Protein AF-A0A2M8NFV3-F1 (afdb_monomer_lite)

pLDDT: mean 82.09, std 11.07, range [38.47, 95.06]

Foldseek 3Di:
DAFQPFFQDPVSVVVLVVCCQCPQPQQNVFKDWDDKDDPVPQKIKTWIWGHDPPDPIFIKIWIWHDDGRDIDIDIDTDDPPDDPVVVVVVVVPDDDDPPDDHDRDDPNLNNLDDPDQKDWADWDWDADPVGDIDIDIDIDGSDPDDDPFAKDKDFDADPVRDTPDMDIDTDPDDDDDDD

Radius of gyration: 20.02 Å; chains: 1; bounding box: 50×38×53 Å

Sequence (179 aa):
VVNLGDPVDEAEFAALLNRYQTEIRPDIAEYTEQSRSAMGDGSWRFTGRRIIAGETGQSVNTFIQRSGALIGIAEIVLPESGELQTLLTVVNSFTLNDAGALQPSDLTQLAFARPTPFMILHVATWTTPTGAFFITGEVANYSDKDAVNLPVEAGLIAVDGRQIAGAVDTVMGLYLPPG

Structure (mmCIF, N/CA/C/O backbone):
data_AF-A0A2M8NFV3-F1
#
_entry.id   AF-A0A2M8NFV3-F1
#
loop_
_atom_site.group_PDB
_atom_site.id
_atom_site.type_symbol
_atom_site.label_atom_id
_atom_site.label_alt_id
_atom_site.label_comp_id
_atom_site.label_asym_id
_atom_site.label_entity_id
_atom_site.label_seq_id
_atom_site.pdbx_PDB_ins_code
_atom_site.Cartn_x
_atom_site.Cartn_y
_atom_site.Cartn_z
_atom_site.occupancy
_atom_site.B_iso_or_equiv
_atom_site.auth_seq_id
_atom_site.auth_comp_id
_atom_site.auth_asym_id
_atom_site.auth_atom_id
_atom_site.pdbx_PDB_model_num
ATOM 1 N N . VAL A 1 1 ? -8.731 -4.846 5.348 1.00 86.06 1 VAL A N 1
ATOM 2 C CA . VAL A 1 1 ? -9.176 -5.051 6.749 1.00 86.06 1 VAL A CA 1
ATOM 3 C C . VAL A 1 1 ? -8.394 -6.223 7.306 1.00 86.06 1 VAL A C 1
ATOM 5 O O . VAL A 1 1 ? -8.187 -7.172 6.562 1.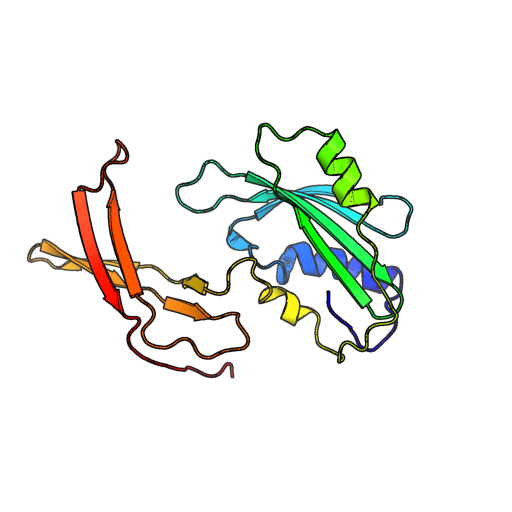00 86.06 1 VAL A O 1
ATOM 8 N N . VAL A 1 2 ? -7.946 -6.146 8.555 1.00 88.56 2 VAL A N 1
ATOM 9 C CA . VAL A 1 2 ? -7.205 -7.208 9.251 1.00 88.56 2 VAL A CA 1
ATOM 10 C C . VAL A 1 2 ? -7.814 -7.428 10.638 1.00 88.56 2 VAL A C 1
ATOM 12 O O . VAL A 1 2 ? -8.334 -6.481 11.227 1.00 88.56 2 VAL A O 1
ATOM 15 N N . ASN A 1 3 ? -7.781 -8.662 11.141 1.00 89.62 3 ASN A N 1
ATOM 16 C CA . ASN A 1 3 ? -8.153 -8.989 12.518 1.00 89.62 3 ASN A CA 1
ATOM 17 C C . ASN A 1 3 ? -6.880 -9.275 13.319 1.00 89.62 3 ASN A C 1
ATOM 19 O O . ASN A 1 3 ? -6.136 -10.173 12.941 1.00 89.62 3 ASN A O 1
ATOM 23 N N . LEU A 1 4 ? -6.631 -8.544 14.405 1.00 90.62 4 LEU A N 1
ATOM 24 C CA . LEU A 1 4 ? -5.437 -8.731 15.239 1.00 90.62 4 LEU A CA 1
ATOM 25 C C . LEU A 1 4 ? -5.620 -9.781 16.346 1.00 90.62 4 LEU A C 1
ATOM 27 O O . LEU A 1 4 ? -4.675 -10.079 17.068 1.00 90.62 4 LEU A O 1
ATOM 31 N N . GLY A 1 5 ? -6.811 -10.371 16.472 1.00 89.31 5 GLY A N 1
ATOM 32 C CA . GLY A 1 5 ? -7.123 -11.402 17.466 1.00 89.31 5 GLY A CA 1
ATOM 33 C C . GLY A 1 5 ? -7.576 -10.838 18.810 1.00 89.31 5 GLY A C 1
ATOM 34 O O . GLY A 1 5 ? -8.568 -11.324 19.349 1.00 89.31 5 GLY A O 1
ATOM 35 N N . ASP A 1 6 ? -6.931 -9.772 19.284 1.00 89.88 6 ASP A N 1
ATOM 36 C CA . ASP A 1 6 ? -7.275 -9.091 20.534 1.00 89.88 6 ASP A CA 1
ATOM 37 C C . ASP A 1 6 ? -7.785 -7.660 20.291 1.00 89.88 6 ASP A C 1
ATOM 39 O O . ASP A 1 6 ? -7.367 -7.009 19.326 1.00 89.88 6 ASP A O 1
ATOM 43 N N . PRO A 1 7 ? -8.705 -7.147 21.135 1.00 91.06 7 PRO A N 1
ATOM 44 C CA . PRO A 1 7 ? -9.137 -5.760 21.063 1.00 91.06 7 PRO A CA 1
ATOM 45 C C . PRO A 1 7 ? -7.962 -4.798 21.215 1.00 91.06 7 PRO A C 1
ATOM 47 O O . PRO A 1 7 ? -7.214 -4.887 22.180 1.00 91.06 7 PRO A O 1
ATOM 50 N N . VAL A 1 8 ? -7.857 -3.851 20.288 1.00 90.88 8 VAL A N 1
ATOM 51 C CA . VAL A 1 8 ? -6.794 -2.841 20.284 1.00 90.88 8 VAL A CA 1
ATOM 52 C C . VAL A 1 8 ? -7.234 -1.674 21.146 1.00 90.88 8 VAL A C 1
ATOM 54 O O . VAL A 1 8 ? -8.309 -1.132 20.885 1.00 90.88 8 VAL A O 1
ATOM 57 N N . ASP A 1 9 ? -6.448 -1.257 22.134 1.00 92.06 9 ASP A N 1
ATOM 58 C CA . ASP A 1 9 ? -6.739 -0.064 22.936 1.00 92.06 9 ASP A CA 1
ATOM 59 C C . ASP A 1 9 ? -6.327 1.254 22.236 1.00 92.06 9 ASP A C 1
ATOM 61 O O . ASP A 1 9 ? -5.902 1.267 21.083 1.00 92.06 9 ASP A O 1
ATOM 65 N N . GLU A 1 10 ? -6.523 2.408 22.883 1.00 90.00 10 GLU A N 1
ATOM 66 C CA . GLU A 1 10 ? -6.196 3.709 22.270 1.00 90.00 10 GLU A CA 1
ATOM 67 C C . GLU A 1 10 ? -4.682 3.920 22.078 1.00 90.00 10 GLU A C 1
ATOM 69 O O . GLU A 1 10 ? -4.260 4.494 21.072 1.00 90.00 10 GLU A O 1
ATOM 74 N N . ALA A 1 11 ? -3.856 3.461 23.021 1.00 92.44 11 ALA A N 1
ATOM 75 C CA . ALA A 1 11 ? -2.408 3.627 22.955 1.00 92.44 11 ALA A CA 1
ATOM 76 C C . ALA A 1 11 ? -1.800 2.691 21.903 1.00 92.44 11 ALA A C 1
ATOM 78 O O . ALA A 1 11 ? -0.964 3.111 21.099 1.00 92.44 11 ALA A O 1
ATOM 79 N N . GLU A 1 12 ? -2.270 1.446 21.861 1.00 93.06 12 GLU A N 1
ATOM 80 C CA . GLU A 1 12 ? -1.933 0.465 20.835 1.00 93.06 12 GLU A CA 1
ATOM 81 C C . GLU A 1 12 ? -2.373 0.942 19.454 1.00 93.06 12 GLU A C 1
ATOM 83 O O . GLU A 1 12 ? -1.613 0.834 18.490 1.00 93.06 12 GLU A O 1
ATOM 88 N N . PHE A 1 13 ? -3.559 1.548 19.352 1.00 93.75 13 PHE A N 1
ATOM 89 C CA . PHE A 1 13 ? -4.028 2.112 18.095 1.00 93.75 13 PHE A CA 1
ATOM 90 C C . PHE A 1 13 ? -3.146 3.274 17.640 1.00 93.75 13 PHE A C 1
ATOM 92 O O . PHE A 1 13 ? -2.714 3.292 16.491 1.00 93.75 13 PHE A O 1
ATOM 99 N N . ALA A 1 14 ? -2.786 4.203 18.527 1.00 92.44 14 ALA A N 1
ATOM 100 C CA . ALA A 1 14 ? -1.867 5.289 18.190 1.00 92.44 14 ALA A CA 1
ATOM 101 C C . ALA A 1 14 ? -0.490 4.773 17.722 1.00 92.44 14 ALA A C 1
ATOM 103 O O . ALA A 1 14 ? 0.079 5.298 16.760 1.00 92.44 14 ALA A O 1
ATOM 104 N N . ALA A 1 15 ? 0.037 3.721 18.358 1.00 93.75 15 ALA A N 1
ATOM 105 C CA . ALA A 1 15 ? 1.267 3.063 17.923 1.00 93.75 15 ALA A CA 1
ATOM 106 C C . ALA A 1 15 ? 1.106 2.408 16.541 1.00 93.75 15 ALA A C 1
ATOM 108 O O . ALA A 1 15 ? 1.968 2.572 15.676 1.00 93.75 15 ALA A O 1
ATOM 109 N N . LEU A 1 16 ? -0.024 1.739 16.303 1.00 94.50 16 LEU A N 1
ATOM 110 C CA . LEU A 1 16 ? -0.372 1.128 15.024 1.00 94.50 16 LEU A CA 1
ATOM 111 C C . LEU A 1 16 ? -0.435 2.156 13.897 1.00 94.50 16 LEU A C 1
ATOM 113 O O . LEU A 1 16 ? 0.096 1.898 12.821 1.00 94.50 16 LEU A O 1
ATOM 117 N N . LEU A 1 17 ? -1.044 3.321 14.130 1.00 95.06 17 LEU A N 1
ATOM 118 C CA . LEU A 1 17 ? -1.119 4.394 13.136 1.00 95.06 17 LEU A CA 1
ATOM 119 C C . LEU A 1 17 ? 0.275 4.827 12.672 1.00 95.06 17 LEU A C 1
ATOM 121 O O . LEU A 1 17 ? 0.507 4.998 11.476 1.00 95.06 17 LEU A O 1
ATOM 125 N N . ASN A 1 18 ? 1.210 4.973 13.613 1.00 95.00 18 ASN A N 1
ATOM 126 C CA . ASN A 1 18 ? 2.596 5.302 13.293 1.00 95.00 18 ASN A CA 1
ATOM 127 C C . ASN A 1 18 ? 3.262 4.171 12.516 1.00 95.00 18 ASN A C 1
ATOM 129 O O . ASN A 1 18 ? 3.767 4.408 11.423 1.00 95.00 18 ASN A O 1
ATOM 133 N N . ARG A 1 19 ? 3.180 2.943 13.035 1.00 94.06 19 ARG A N 1
ATOM 134 C CA . ARG A 1 19 ? 3.776 1.760 12.411 1.00 94.06 19 ARG A CA 1
ATOM 135 C C . ARG A 1 19 ? 3.251 1.526 10.994 1.00 94.06 19 ARG A C 1
ATOM 137 O O . ARG A 1 19 ? 4.015 1.183 10.097 1.00 94.06 19 ARG A O 1
ATOM 144 N N . TYR A 1 20 ? 1.960 1.764 10.759 1.00 93.69 20 TYR A N 1
ATOM 145 C CA . TYR A 1 20 ? 1.388 1.689 9.419 1.00 93.69 20 TYR A CA 1
ATOM 146 C C . TYR A 1 20 ? 2.084 2.656 8.460 1.00 93.69 20 TYR A C 1
ATOM 148 O O . TYR A 1 20 ? 2.556 2.241 7.406 1.00 93.69 20 TYR A O 1
ATOM 156 N N . GLN A 1 21 ? 2.200 3.927 8.847 1.00 91.94 21 GLN A N 1
ATOM 157 C CA . GLN A 1 21 ? 2.792 4.958 7.996 1.00 91.94 21 GLN A CA 1
ATOM 158 C C . GLN A 1 21 ? 4.298 4.770 7.771 1.00 91.94 21 GLN A C 1
ATOM 160 O O . GLN A 1 21 ? 4.782 5.114 6.696 1.00 91.94 21 GLN A O 1
ATOM 165 N N . THR A 1 22 ? 5.031 4.239 8.755 1.00 90.62 22 THR A N 1
ATOM 166 C CA . THR A 1 22 ? 6.504 4.195 8.730 1.00 90.62 22 THR A CA 1
ATOM 167 C C . THR A 1 22 ? 7.108 2.836 8.413 1.00 90.62 22 THR A C 1
ATOM 169 O O . THR A 1 22 ? 8.312 2.771 8.189 1.00 90.62 22 THR A O 1
ATOM 172 N N . GLU A 1 23 ? 6.332 1.752 8.436 1.00 91.25 23 GLU A N 1
ATOM 173 C CA . GLU A 1 23 ? 6.877 0.397 8.257 1.00 91.25 23 GLU A CA 1
ATOM 174 C C . GLU A 1 23 ? 6.015 -0.498 7.367 1.00 91.25 23 GLU A C 1
ATOM 176 O O . GLU A 1 23 ? 6.554 -1.308 6.619 1.00 91.25 23 GLU A O 1
ATOM 181 N N . ILE A 1 24 ? 4.687 -0.399 7.464 1.00 91.94 24 ILE A N 1
ATOM 182 C CA . ILE A 1 24 ? 3.797 -1.440 6.923 1.00 91.94 24 ILE A CA 1
ATOM 183 C C . ILE A 1 24 ? 3.130 -1.024 5.616 1.00 91.94 24 ILE A C 1
ATOM 185 O O . ILE A 1 24 ? 2.745 -1.898 4.846 1.00 91.94 24 ILE A O 1
ATOM 189 N N . ARG A 1 25 ? 2.954 0.272 5.343 1.00 90.62 25 ARG A N 1
ATOM 190 C CA . ARG A 1 25 ? 2.207 0.701 4.156 1.00 90.62 25 ARG A CA 1
ATOM 191 C C . ARG A 1 25 ? 2.786 0.080 2.859 1.00 90.62 25 ARG A C 1
ATOM 193 O O . ARG A 1 25 ? 4.000 0.115 2.655 1.00 90.62 25 ARG A O 1
ATOM 200 N N . PRO A 1 26 ? 1.935 -0.471 1.974 1.00 85.31 26 PRO A N 1
ATOM 201 C CA . PRO A 1 26 ? 2.314 -1.106 0.704 1.00 85.31 26 PRO A CA 1
ATOM 202 C C . PRO A 1 26 ? 3.292 -0.354 -0.208 1.00 85.31 26 PRO A C 1
ATOM 204 O O . PRO A 1 26 ? 4.027 -0.973 -0.973 1.00 85.31 26 PRO A O 1
ATOM 207 N N . ASP A 1 27 ? 3.235 0.969 -0.165 1.00 85.50 27 ASP A N 1
ATOM 208 C CA . ASP A 1 27 ? 3.848 1.940 -1.074 1.00 85.50 27 ASP A CA 1
ATOM 209 C C . ASP A 1 27 ? 4.807 2.873 -0.317 1.00 85.50 27 ASP A C 1
ATOM 211 O O . ASP A 1 27 ? 4.899 4.070 -0.596 1.00 85.50 27 ASP A O 1
ATOM 215 N N . ILE A 1 28 ? 5.445 2.357 0.736 1.00 87.88 28 ILE A N 1
ATOM 216 C CA . ILE A 1 28 ? 6.258 3.162 1.652 1.00 87.88 28 ILE A CA 1
ATOM 217 C C . ILE A 1 28 ? 7.409 3.893 0.955 1.00 87.88 28 ILE A C 1
ATOM 219 O O . ILE A 1 28 ? 7.759 4.999 1.356 1.00 87.88 28 ILE A O 1
ATOM 223 N N . ALA A 1 29 ? 7.986 3.295 -0.088 1.00 86.06 29 ALA A N 1
ATOM 224 C CA . ALA A 1 29 ? 9.094 3.891 -0.823 1.00 86.06 29 ALA A CA 1
ATOM 225 C C . ALA A 1 29 ? 8.636 5.068 -1.703 1.00 86.06 29 ALA A C 1
ATOM 227 O O . ALA A 1 29 ? 9.413 5.982 -1.974 1.00 86.06 29 ALA A O 1
ATOM 228 N N . GLU A 1 30 ? 7.373 5.059 -2.129 1.00 88.94 30 GLU A N 1
ATOM 229 C CA . GLU A 1 30 ? 6.790 6.028 -3.051 1.00 88.94 30 GLU A CA 1
ATOM 230 C C . GLU A 1 30 ? 5.994 7.129 -2.338 1.00 88.94 30 GLU A C 1
ATOM 232 O O . GLU A 1 30 ? 5.660 8.141 -2.960 1.00 88.94 30 GLU A O 1
ATOM 237 N N . TYR A 1 31 ? 5.647 6.948 -1.063 1.00 91.31 31 TYR A N 1
ATOM 238 C CA . TYR A 1 31 ? 4.753 7.841 -0.333 1.00 91.31 31 TYR A CA 1
ATOM 239 C C . TYR A 1 31 ? 5.454 8.768 0.659 1.00 91.31 31 TYR A C 1
ATOM 241 O O . TYR A 1 31 ? 6.278 8.355 1.470 1.00 91.31 31 TYR A O 1
ATOM 249 N N . THR A 1 32 ? 4.974 10.010 0.698 1.00 92.62 32 THR A N 1
ATOM 250 C CA . THR A 1 32 ? 5.314 10.996 1.724 1.00 92.62 32 THR A CA 1
ATOM 251 C C . THR A 1 32 ? 4.051 11.520 2.400 1.00 92.62 32 THR A C 1
ATOM 253 O O . THR A 1 32 ? 3.161 12.064 1.738 1.00 92.62 32 THR A O 1
ATOM 256 N N . GLU A 1 33 ? 3.985 11.411 3.730 1.00 94.38 33 GLU A N 1
ATOM 257 C CA . GLU A 1 33 ? 2.898 11.991 4.523 1.00 94.38 33 GLU A CA 1
ATOM 258 C C . GLU A 1 33 ? 2.953 13.524 4.491 1.00 94.38 33 GLU A C 1
ATOM 260 O O . GLU A 1 33 ? 4.017 14.128 4.609 1.00 94.38 33 GLU A O 1
ATOM 265 N N . GLN A 1 34 ? 1.790 14.158 4.353 1.00 92.75 34 GLN A N 1
ATOM 266 C CA . GLN A 1 34 ? 1.628 15.612 4.404 1.00 92.75 34 GLN A CA 1
ATOM 267 C C . GLN A 1 34 ? 0.913 16.070 5.672 1.00 92.75 34 GLN A C 1
ATOM 269 O O . GLN A 1 34 ? 1.303 17.066 6.277 1.00 92.75 34 GLN A O 1
ATOM 274 N N . SER A 1 35 ? -0.151 15.373 6.073 1.00 92.12 35 SER A N 1
ATOM 275 C CA . SER A 1 35 ? -0.866 15.684 7.310 1.00 92.12 35 SER A CA 1
ATOM 276 C C . SER A 1 35 ? -1.672 14.496 7.816 1.00 92.12 35 SER A C 1
ATOM 278 O O . SER A 1 35 ? -2.008 13.594 7.044 1.00 92.12 35 SER A O 1
ATOM 280 N N . ARG A 1 36 ? -2.032 14.537 9.101 1.00 94.19 36 ARG A N 1
ATOM 281 C CA . ARG A 1 36 ? -2.948 13.591 9.737 1.00 94.19 36 ARG A CA 1
ATOM 282 C C . ARG A 1 36 ? -3.912 14.303 10.683 1.00 94.19 36 ARG A C 1
ATOM 284 O O . ARG A 1 36 ? -3.532 15.285 11.319 1.00 94.19 36 ARG A O 1
ATOM 291 N N . SER A 1 37 ? -5.137 13.802 10.799 1.00 91.75 37 SER A N 1
ATOM 292 C CA . SER A 1 37 ? -6.153 14.327 11.713 1.00 91.75 37 SER A CA 1
ATOM 293 C C . SER A 1 37 ? -7.094 13.232 12.213 1.00 91.75 37 SER A C 1
ATOM 295 O O . SER A 1 37 ? -7.532 12.380 11.438 1.00 91.75 37 SER A O 1
ATOM 297 N N . ALA A 1 38 ? -7.460 13.300 13.492 1.00 89.94 38 ALA A N 1
ATOM 298 C CA . ALA A 1 38 ? -8.552 12.503 14.041 1.00 89.94 38 ALA A CA 1
ATOM 299 C C . ALA A 1 38 ? -9.899 13.019 13.507 1.00 89.94 38 ALA A C 1
ATOM 301 O O . ALA A 1 38 ? -10.104 14.230 13.413 1.00 89.94 38 ALA A O 1
ATOM 302 N N . MET A 1 39 ? -10.813 12.108 13.173 1.00 84.44 39 MET A N 1
ATOM 303 C CA . MET A 1 39 ? -12.115 12.444 12.576 1.00 84.44 39 MET A CA 1
ATOM 304 C C . MET A 1 39 ? -13.240 12.596 13.614 1.00 84.44 39 MET A C 1
ATOM 306 O O . MET A 1 39 ? -14.318 13.086 13.289 1.00 84.44 39 MET A O 1
ATOM 310 N N . GLY A 1 40 ? -12.989 12.221 14.874 1.00 80.69 40 GLY A N 1
ATOM 311 C CA . GLY A 1 40 ? -13.941 12.342 15.988 1.00 80.69 40 GLY A CA 1
ATOM 312 C C . GLY A 1 40 ? -14.858 11.129 16.193 1.00 80.69 40 GLY A C 1
ATOM 313 O O . GLY A 1 40 ? -15.490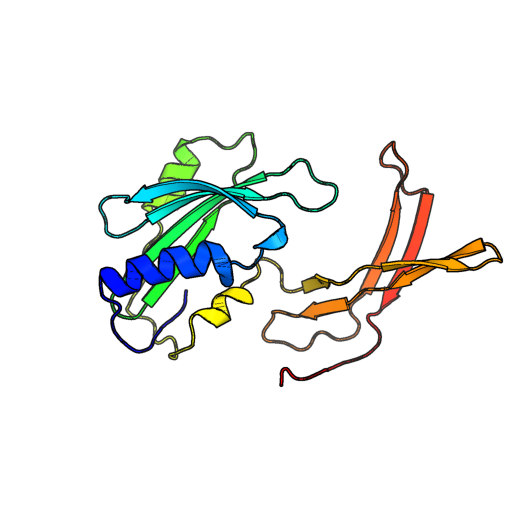 11.020 17.237 1.00 80.69 40 GLY A O 1
ATOM 314 N N . ASP A 1 41 ? -14.875 10.189 15.251 1.00 77.19 41 ASP A N 1
ATOM 315 C CA . ASP A 1 41 ? -15.609 8.914 15.294 1.00 77.19 41 ASP A CA 1
ATOM 316 C C . ASP A 1 41 ? -14.706 7.710 15.639 1.00 77.19 41 ASP A C 1
ATOM 318 O O . ASP A 1 41 ? -15.084 6.554 15.458 1.00 77.19 41 ASP A O 1
ATOM 322 N N . GLY A 1 42 ? -13.486 7.979 16.117 1.00 80.19 42 GLY A N 1
ATOM 323 C CA . GLY A 1 42 ? -12.453 6.970 16.364 1.00 80.19 42 GLY A CA 1
ATOM 324 C C . GLY A 1 42 ? -11.621 6.606 15.129 1.00 80.19 42 GLY A C 1
ATOM 325 O O . GLY A 1 42 ? -10.655 5.855 15.258 1.00 80.19 42 GLY A O 1
ATOM 326 N N . SER A 1 43 ? -11.939 7.152 13.950 1.00 85.81 43 SER A N 1
ATOM 327 C CA . SER A 1 43 ? -11.103 7.021 12.758 1.00 85.81 43 SER A CA 1
ATOM 328 C C . SER A 1 43 ? -10.078 8.151 12.636 1.00 85.81 43 SER A C 1
ATOM 330 O O . SER A 1 43 ? -10.209 9.245 13.203 1.00 85.81 43 SER A O 1
ATOM 332 N N . TRP A 1 44 ? -9.030 7.870 11.869 1.00 91.19 44 TRP A N 1
ATOM 333 C CA . TRP A 1 44 ? -7.979 8.812 11.519 1.00 91.19 44 TRP A CA 1
ATOM 334 C C . TRP A 1 44 ? -7.866 8.951 10.013 1.00 91.19 44 TRP A C 1
ATOM 336 O O . TRP A 1 44 ? -7.874 7.960 9.283 1.00 91.19 44 TRP A O 1
ATOM 346 N N . ARG A 1 45 ? -7.689 10.191 9.564 1.00 90.12 45 ARG A N 1
ATOM 347 C CA . ARG A 1 45 ? -7.368 10.527 8.182 1.00 90.12 45 ARG A CA 1
ATOM 348 C C . ARG A 1 45 ? -5.910 10.933 8.080 1.00 90.12 45 ARG A C 1
ATOM 350 O O . ARG A 1 45 ? -5.449 11.787 8.830 1.00 90.12 45 ARG A O 1
ATOM 357 N N . PHE A 1 46 ? -5.231 10.395 7.082 1.00 92.50 46 PHE A N 1
ATOM 358 C CA . PHE A 1 46 ? -3.906 10.805 6.647 1.00 92.50 46 PHE A CA 1
ATOM 359 C C . PHE A 1 46 ? -4.008 11.295 5.211 1.00 92.50 46 PHE A C 1
ATOM 361 O O . PHE A 1 46 ? -4.757 10.750 4.401 1.00 92.50 46 PHE A O 1
ATOM 368 N N . THR A 1 47 ? -3.250 12.331 4.902 1.00 90.06 47 THR A N 1
ATOM 369 C CA . THR A 1 47 ? -3.068 12.836 3.546 1.00 90.06 47 THR A CA 1
ATOM 370 C C . THR A 1 47 ? -1.599 12.741 3.210 1.00 90.06 47 THR A C 1
ATOM 372 O O . THR A 1 47 ? -0.744 13.015 4.057 1.00 90.06 47 THR A O 1
ATOM 375 N N . GLY A 1 48 ? -1.303 12.387 1.973 1.00 90.50 48 GLY A N 1
ATOM 376 C CA . GLY A 1 48 ? 0.058 12.403 1.486 1.00 90.50 48 GLY A CA 1
ATOM 377 C C . GLY A 1 48 ? 0.130 12.362 -0.022 1.00 90.50 48 GLY A C 1
ATOM 378 O O . GLY A 1 48 ? -0.885 12.377 -0.725 1.00 90.50 48 GLY A O 1
ATOM 379 N N . ARG A 1 49 ? 1.362 12.332 -0.511 1.00 88.81 49 ARG A N 1
ATOM 380 C CA . ARG A 1 49 ? 1.671 12.291 -1.933 1.00 88.81 49 ARG A CA 1
ATOM 381 C C . ARG A 1 49 ? 2.417 11.004 -2.245 1.00 88.81 49 ARG A C 1
ATOM 383 O O . ARG A 1 49 ? 3.425 10.732 -1.605 1.00 88.81 49 ARG A O 1
ATOM 390 N N . ARG A 1 50 ? 1.933 10.249 -3.231 1.00 89.50 50 ARG A N 1
ATOM 391 C CA . ARG A 1 50 ? 2.564 9.032 -3.760 1.00 89.50 50 ARG A CA 1
ATOM 392 C C . ARG A 1 50 ? 3.181 9.340 -5.122 1.00 89.50 50 ARG A C 1
ATOM 394 O O . ARG A 1 50 ? 2.498 9.879 -5.989 1.00 89.50 50 ARG A O 1
ATOM 401 N N . ILE A 1 51 ? 4.454 9.027 -5.322 1.00 86.31 51 ILE A N 1
ATOM 402 C CA . ILE A 1 51 ? 5.174 9.249 -6.581 1.00 86.31 51 ILE A CA 1
ATOM 403 C C . ILE A 1 51 ? 5.604 7.893 -7.130 1.00 86.31 51 ILE A C 1
ATOM 405 O O . ILE A 1 51 ? 6.562 7.300 -6.648 1.00 86.31 51 ILE A O 1
ATOM 409 N N . ILE A 1 52 ? 4.898 7.422 -8.154 1.00 77.06 52 ILE A N 1
ATOM 410 C CA . ILE A 1 52 ? 5.287 6.231 -8.909 1.00 77.06 52 ILE A CA 1
ATOM 411 C C . ILE A 1 52 ? 6.250 6.675 -10.016 1.00 77.06 52 ILE A C 1
ATOM 413 O O . ILE A 1 52 ? 6.091 7.752 -10.597 1.00 77.06 52 ILE A O 1
ATOM 417 N N . ALA A 1 53 ? 7.291 5.884 -10.279 1.00 71.12 53 ALA A N 1
ATOM 418 C CA . ALA A 1 53 ? 8.306 6.219 -11.273 1.00 71.12 53 ALA A CA 1
ATOM 419 C C . ALA A 1 53 ? 7.674 6.520 -12.646 1.00 71.12 53 ALA A C 1
ATOM 421 O O . ALA A 1 53 ? 6.943 5.701 -13.194 1.00 71.12 53 ALA A O 1
ATOM 422 N N . GLY A 1 54 ? 7.978 7.696 -13.204 1.00 64.38 54 GLY A N 1
ATOM 423 C CA . GLY A 1 54 ? 7.437 8.143 -14.493 1.00 64.38 54 GLY A CA 1
ATOM 424 C C . GLY A 1 54 ? 6.088 8.870 -14.423 1.00 64.38 54 GLY A C 1
ATOM 425 O O . GLY A 1 54 ? 5.633 9.360 -15.453 1.00 64.38 54 GLY A O 1
ATOM 426 N N . GLU A 1 55 ? 5.478 9.009 -13.241 1.00 73.00 55 GLU A N 1
ATOM 427 C CA . GLU A 1 55 ? 4.195 9.698 -13.059 1.00 73.00 55 GLU A CA 1
ATOM 428 C C . GLU A 1 55 ? 4.333 11.065 -12.370 1.00 73.00 55 GLU A C 1
ATOM 430 O O . GLU A 1 55 ? 5.188 11.303 -11.511 1.00 73.00 55 GLU A O 1
ATOM 435 N N . THR A 1 56 ? 3.418 11.980 -12.696 1.00 70.88 56 THR A N 1
ATOM 436 C CA . THR A 1 56 ? 3.164 13.183 -11.899 1.00 70.88 56 THR A CA 1
ATOM 437 C C . THR A 1 56 ? 2.460 12.763 -10.610 1.00 70.88 56 THR A C 1
ATOM 439 O O . THR A 1 56 ? 1.272 12.468 -10.625 1.00 70.88 56 THR A O 1
ATOM 442 N N . GLY A 1 57 ? 3.210 12.673 -9.507 1.00 78.75 57 GLY A N 1
ATOM 443 C CA . GLY A 1 57 ? 2.740 12.058 -8.259 1.00 78.75 57 GLY A CA 1
ATOM 444 C C . GLY A 1 57 ? 1.350 12.491 -7.780 1.00 78.75 57 GLY A C 1
ATOM 445 O O . GLY A 1 57 ? 1.011 13.673 -7.833 1.00 78.75 57 GLY A O 1
ATOM 446 N N . GLN A 1 58 ? 0.610 11.526 -7.236 1.00 84.25 58 GLN A N 1
ATOM 447 C CA . GLN A 1 58 ? -0.812 11.567 -6.896 1.00 84.25 58 GLN A CA 1
ATOM 448 C C . GLN A 1 58 ? -1.070 11.886 -5.416 1.00 84.25 58 GLN A C 1
ATOM 450 O O . GLN A 1 58 ? -0.298 11.496 -4.535 1.00 84.25 58 GLN A O 1
ATOM 455 N N . SER A 1 59 ? -2.182 12.566 -5.128 1.00 85.38 59 SER A N 1
ATOM 456 C CA . SER A 1 59 ? -2.664 12.773 -3.758 1.00 85.38 59 SER A CA 1
ATOM 457 C C . SER A 1 59 ? -3.426 11.548 -3.258 1.00 85.38 59 SER A C 1
ATOM 459 O O . SER A 1 59 ? -4.372 11.086 -3.895 1.00 85.38 59 SER A O 1
ATOM 461 N N . VAL A 1 60 ? -3.041 11.055 -2.083 1.00 87.38 60 VAL A N 1
ATOM 462 C CA . VAL A 1 60 ? -3.630 9.873 -1.446 1.00 87.38 60 VAL A CA 1
ATOM 463 C C . VAL A 1 60 ? -4.226 10.268 -0.103 1.00 87.38 60 VAL A C 1
ATOM 465 O O . VAL A 1 60 ? -3.595 10.975 0.686 1.00 87.38 60 VAL A O 1
ATOM 468 N N . ASN A 1 61 ? -5.443 9.797 0.163 1.00 87.19 61 ASN A N 1
ATOM 469 C CA . ASN A 1 61 ? -6.069 9.881 1.475 1.00 87.19 61 ASN A CA 1
ATOM 470 C C . ASN A 1 61 ? -6.166 8.478 2.072 1.00 87.19 61 ASN A C 1
ATOM 472 O O . ASN A 1 61 ? -6.786 7.604 1.472 1.00 87.19 61 ASN A O 1
ATOM 476 N N . THR A 1 62 ? -5.586 8.273 3.248 1.00 90.19 62 THR A N 1
ATOM 477 C CA . THR A 1 62 ? -5.674 7.010 3.984 1.00 90.19 62 THR A CA 1
ATOM 478 C C . THR A 1 62 ? -6.588 7.200 5.185 1.00 90.19 62 THR A C 1
ATOM 480 O O . THR A 1 62 ? -6.362 8.095 5.997 1.00 90.19 62 THR A O 1
ATOM 483 N N . PHE A 1 63 ? -7.597 6.349 5.315 1.00 89.56 63 PHE A N 1
ATOM 484 C CA . PHE A 1 63 ? -8.503 6.305 6.457 1.00 89.56 63 PHE A CA 1
ATOM 485 C C . PHE A 1 63 ? -8.246 5.032 7.236 1.00 89.56 63 PHE A C 1
ATOM 487 O O . PHE A 1 63 ? -8.243 3.952 6.649 1.00 89.56 63 PHE A O 1
ATOM 494 N N . ILE A 1 64 ? -8.011 5.165 8.538 1.00 91.31 64 ILE A N 1
ATOM 495 C CA . ILE A 1 64 ? -7.763 4.037 9.433 1.00 91.31 64 ILE A CA 1
ATOM 496 C C . ILE A 1 64 ? -8.793 4.074 10.554 1.00 91.31 64 ILE A C 1
ATOM 498 O O . ILE A 1 64 ? -8.928 5.085 11.240 1.00 91.31 64 ILE A O 1
ATOM 502 N N . GLN A 1 65 ? -9.510 2.972 10.744 1.00 90.94 65 GLN A N 1
ATOM 503 C CA . GLN A 1 65 ? -10.516 2.805 11.790 1.00 90.94 65 GLN A CA 1
ATOM 504 C C . GLN A 1 65 ? -10.256 1.506 12.553 1.00 90.94 65 GLN A C 1
ATOM 506 O O . GLN A 1 65 ? -9.784 0.526 11.972 1.00 90.94 65 GLN A O 1
ATOM 511 N N . ARG A 1 66 ? -10.606 1.488 13.841 1.00 90.56 66 ARG A N 1
ATOM 512 C CA . ARG A 1 66 ? -10.657 0.270 14.654 1.00 90.56 66 ARG A CA 1
ATOM 513 C C . ARG A 1 66 ? -12.079 -0.058 15.098 1.00 90.56 66 ARG A C 1
ATOM 515 O O . ARG A 1 66 ? -12.865 0.847 15.363 1.00 90.56 66 ARG A O 1
ATOM 522 N N . SER A 1 67 ? -12.380 -1.347 15.220 1.00 89.44 67 SER A N 1
ATOM 523 C CA . SER A 1 67 ? -13.573 -1.856 15.903 1.00 89.44 67 SER A CA 1
ATOM 524 C C . SER A 1 67 ? -13.221 -3.162 16.615 1.00 89.44 67 SER A C 1
ATOM 526 O O . SER A 1 67 ? -12.992 -4.185 15.969 1.00 89.44 67 SER A O 1
ATOM 528 N N . GLY A 1 68 ? -13.096 -3.124 17.945 1.00 88.81 68 GLY A N 1
ATOM 529 C CA . GLY A 1 68 ? -12.580 -4.257 18.718 1.00 88.81 68 GLY A CA 1
ATOM 530 C C . GLY A 1 68 ? -11.179 -4.665 18.250 1.00 88.81 68 GLY A C 1
ATOM 531 O O . GLY A 1 68 ? -10.246 -3.868 18.323 1.00 88.81 68 GLY A O 1
ATOM 532 N N . ALA A 1 69 ? -11.045 -5.902 17.765 1.00 89.75 69 ALA A N 1
ATOM 533 C CA . ALA A 1 69 ? -9.800 -6.451 17.215 1.00 89.75 69 ALA A CA 1
ATOM 534 C C . ALA A 1 69 ? -9.586 -6.141 15.718 1.00 89.75 69 ALA A C 1
ATOM 536 O O . ALA A 1 69 ? -8.542 -6.466 15.147 1.00 89.75 69 ALA A O 1
ATOM 537 N N . LEU A 1 70 ? -10.584 -5.549 15.052 1.00 89.88 70 LEU A N 1
ATOM 538 C CA . LEU A 1 70 ? -10.541 -5.279 13.620 1.00 89.88 70 LEU A CA 1
ATOM 539 C C . LEU A 1 70 ? -9.907 -3.928 13.330 1.00 89.88 70 LEU A C 1
ATOM 541 O O . LEU A 1 70 ? -10.288 -2.911 13.910 1.00 89.88 70 LEU A O 1
ATOM 545 N N . ILE A 1 71 ? -9.016 -3.921 12.343 1.00 90.94 71 ILE A N 1
ATOM 546 C CA . ILE A 1 71 ? -8.407 -2.719 11.785 1.00 90.94 71 ILE A CA 1
ATOM 547 C C . ILE A 1 71 ? -8.795 -2.602 10.313 1.00 90.94 71 ILE A C 1
ATOM 549 O O . ILE A 1 71 ? -8.519 -3.469 9.475 1.00 90.94 71 ILE A O 1
ATOM 553 N N . GLY A 1 72 ? -9.464 -1.503 9.998 1.00 89.06 72 GLY A N 1
ATOM 554 C CA . GLY A 1 72 ? -9.880 -1.117 8.662 1.00 89.06 72 GLY A CA 1
ATOM 555 C C . GLY A 1 72 ? -8.964 -0.046 8.123 1.00 89.06 72 GLY A C 1
ATOM 556 O O . GLY A 1 72 ? -8.729 0.947 8.802 1.00 89.06 72 GLY A O 1
ATOM 557 N N . ILE A 1 73 ? -8.477 -0.246 6.903 1.00 89.62 73 ILE A N 1
ATOM 558 C CA . ILE A 1 73 ? -7.697 0.750 6.180 1.00 89.62 73 ILE A CA 1
ATOM 559 C C . ILE A 1 73 ? -8.300 0.900 4.793 1.00 89.62 73 ILE A C 1
ATOM 561 O O . ILE A 1 73 ? -8.505 -0.101 4.102 1.00 89.62 73 ILE A O 1
ATOM 565 N N . ALA A 1 74 ? -8.585 2.139 4.411 1.00 86.00 74 ALA A N 1
ATOM 566 C CA . ALA A 1 74 ? -9.033 2.508 3.080 1.00 86.00 74 ALA A CA 1
ATOM 567 C C . ALA A 1 74 ? -8.094 3.570 2.510 1.00 86.00 74 ALA A C 1
ATOM 569 O O . ALA A 1 74 ? -7.902 4.626 3.111 1.00 86.00 74 ALA A O 1
ATOM 570 N N . GLU A 1 75 ? -7.517 3.293 1.345 1.00 87.06 75 GLU A N 1
ATOM 571 C CA . GLU A 1 75 ? -6.700 4.248 0.601 1.00 87.06 75 GLU A CA 1
ATOM 572 C C . GLU A 1 75 ? -7.475 4.736 -0.614 1.00 87.06 75 GLU A C 1
ATOM 574 O O . GLU A 1 75 ? -7.949 3.943 -1.426 1.00 87.06 75 GLU A O 1
ATOM 579 N N . ILE A 1 76 ? -7.622 6.051 -0.721 1.00 82.44 76 ILE A N 1
ATOM 580 C CA . ILE A 1 76 ? -8.436 6.695 -1.742 1.00 82.44 76 ILE A CA 1
ATOM 581 C C . ILE A 1 76 ? -7.553 7.673 -2.503 1.00 82.44 76 ILE A C 1
ATOM 583 O O . ILE A 1 76 ? -7.097 8.687 -1.963 1.00 82.44 76 ILE A O 1
ATOM 587 N N . VAL A 1 77 ? -7.348 7.359 -3.776 1.00 80.94 77 VAL A N 1
ATOM 588 C CA . VAL A 1 77 ? -6.797 8.276 -4.769 1.00 80.94 77 VAL A CA 1
ATOM 589 C C . VAL A 1 77 ? -7.977 8.942 -5.452 1.00 80.94 77 VAL A C 1
ATOM 591 O O . VAL A 1 77 ? -8.845 8.258 -5.996 1.00 80.94 77 VAL A O 1
ATOM 594 N N . LEU A 1 78 ? -8.021 10.271 -5.420 1.00 68.38 78 LEU A N 1
ATOM 595 C CA . LEU A 1 78 ? -8.963 11.013 -6.244 1.00 68.38 78 LEU A CA 1
ATOM 596 C C . LEU A 1 78 ? -8.244 11.549 -7.481 1.00 68.38 78 LEU A C 1
ATOM 598 O O . LEU A 1 78 ? -7.114 12.026 -7.356 1.00 68.38 78 LEU A O 1
ATOM 602 N N . PRO A 1 79 ? -8.886 11.510 -8.659 1.00 66.88 79 PRO A N 1
ATOM 603 C CA . PRO A 1 79 ? -8.382 12.242 -9.811 1.00 66.88 79 PRO A CA 1
ATOM 604 C C . PRO A 1 79 ? -8.326 13.740 -9.484 1.00 66.88 79 PRO A C 1
ATOM 606 O O . PRO A 1 79 ? -9.113 14.226 -8.674 1.00 66.88 79 PRO A O 1
ATOM 609 N N . GLU A 1 80 ? -7.437 14.492 -10.137 1.00 62.94 80 GLU A N 1
ATOM 610 C CA . GLU A 1 80 ? -7.312 15.948 -9.928 1.00 62.94 80 GLU A CA 1
ATOM 611 C C . GLU A 1 80 ? -8.626 16.710 -10.193 1.00 62.94 80 GLU A C 1
ATOM 613 O O . GLU A 1 80 ? -8.846 17.788 -9.649 1.00 62.94 80 GLU A O 1
ATOM 618 N N . SER A 1 81 ? -9.528 16.127 -10.990 1.00 60.25 81 SER A N 1
ATOM 619 C CA . SER A 1 81 ? -10.878 16.629 -11.270 1.00 60.25 81 SER A CA 1
ATOM 620 C C . SER A 1 81 ? -11.954 16.166 -10.274 1.00 60.25 81 SER A C 1
ATOM 622 O O . SER A 1 81 ? -13.125 16.503 -10.439 1.00 60.25 81 SER A O 1
ATOM 624 N N . GLY A 1 82 ? -11.598 15.366 -9.268 1.00 58.09 82 GLY A N 1
ATOM 625 C CA . GLY A 1 82 ? -12.530 14.806 -8.295 1.00 58.09 82 GLY A CA 1
ATOM 626 C C . GLY A 1 82 ? -13.040 15.860 -7.314 1.00 58.09 82 GLY A C 1
ATOM 627 O O . GLY A 1 82 ? -12.263 16.503 -6.611 1.00 58.09 82 GLY A O 1
ATOM 628 N N . GLU A 1 83 ? -14.361 16.020 -7.223 1.00 64.94 83 GLU A N 1
ATOM 629 C CA . GLU A 1 83 ? -14.961 16.974 -6.290 1.00 64.94 83 GLU A CA 1
ATOM 630 C C . GLU A 1 83 ? -14.785 16.533 -4.827 1.00 64.94 83 GLU A C 1
ATOM 632 O O . GLU A 1 83 ? -15.021 15.375 -4.474 1.00 64.94 83 GLU A O 1
ATOM 637 N N . LEU A 1 84 ? -14.462 17.487 -3.943 1.00 62.91 84 LEU A N 1
ATOM 638 C CA . LEU A 1 84 ? -14.351 17.309 -2.485 1.00 62.91 84 LEU A CA 1
ATOM 639 C C . LEU A 1 84 ? -15.573 16.601 -1.867 1.00 62.91 84 LEU A C 1
ATOM 641 O O . LEU A 1 84 ? -15.442 15.854 -0.898 1.00 62.91 84 LEU A O 1
ATOM 645 N N . GLN A 1 85 ? -16.757 16.790 -2.448 1.00 65.44 85 GLN A N 1
ATOM 646 C CA . GLN A 1 85 ? -17.991 16.146 -2.002 1.00 65.44 85 GLN A CA 1
ATOM 647 C C . GLN A 1 85 ? -17.982 14.622 -2.215 1.00 65.44 85 GLN A C 1
ATOM 649 O O . GLN A 1 85 ? -18.552 13.872 -1.416 1.00 65.44 85 GLN A O 1
ATOM 654 N N . THR A 1 86 ? -17.280 14.151 -3.247 1.00 65.44 86 THR A N 1
ATOM 655 C CA . THR A 1 86 ? -17.047 12.722 -3.494 1.00 65.44 86 THR A CA 1
ATOM 656 C C . THR A 1 86 ? -16.144 12.141 -2.411 1.00 65.44 86 THR A C 1
ATOM 658 O O . THR A 1 86 ? -16.444 11.072 -1.884 1.00 65.44 86 THR A O 1
ATOM 661 N N . LEU A 1 87 ? -15.103 12.880 -1.998 1.00 62.41 87 LEU A N 1
ATOM 662 C CA . LEU A 1 87 ? -14.257 12.487 -0.869 1.00 62.41 87 LEU A CA 1
ATOM 663 C C . LEU A 1 87 ? -15.099 12.313 0.399 1.00 62.41 87 LEU A C 1
ATOM 665 O O . LEU A 1 87 ? -15.042 11.268 1.034 1.00 62.41 87 LEU A O 1
ATOM 669 N N . LEU A 1 88 ? -15.919 13.312 0.738 1.00 63.50 88 LEU A N 1
ATOM 670 C CA . LEU A 1 88 ? -16.770 13.268 1.929 1.00 63.50 88 LEU A CA 1
ATOM 671 C C . LEU A 1 88 ? -17.744 12.086 1.894 1.00 63.50 88 LEU A C 1
ATOM 673 O O . LEU A 1 88 ? -17.970 11.453 2.918 1.00 63.50 88 LEU A O 1
ATOM 677 N N . THR A 1 89 ? -18.286 11.753 0.723 1.00 65.94 89 THR A N 1
ATOM 678 C CA . THR A 1 89 ? -19.227 10.634 0.578 1.00 65.94 89 THR A CA 1
ATOM 679 C C . THR A 1 89 ? -18.542 9.285 0.777 1.00 65.94 89 THR A C 1
ATOM 681 O O . THR A 1 89 ? -19.027 8.471 1.558 1.00 65.94 89 THR A O 1
ATOM 684 N N . VAL A 1 90 ? -17.402 9.049 0.116 1.00 65.00 90 VAL A N 1
ATOM 685 C CA . VAL A 1 90 ? -16.671 7.778 0.248 1.00 65.00 90 VAL A CA 1
ATOM 686 C C . VAL A 1 90 ? -16.206 7.586 1.692 1.00 65.00 90 VAL A C 1
ATOM 688 O O . VAL A 1 90 ? -16.426 6.527 2.274 1.00 65.00 90 VAL A O 1
ATOM 691 N N . VAL A 1 91 ? -15.654 8.637 2.298 1.00 62.59 91 VAL A N 1
ATOM 692 C CA . VAL A 1 91 ? -15.145 8.621 3.676 1.00 62.59 91 VAL A CA 1
ATOM 693 C C . VAL A 1 91 ? -16.245 8.357 4.691 1.00 62.59 91 VAL A C 1
ATOM 695 O O . VAL A 1 91 ? -16.118 7.445 5.497 1.00 62.59 91 VAL A O 1
ATOM 698 N N . ASN A 1 92 ? -17.352 9.096 4.617 1.00 63.41 92 ASN A N 1
ATOM 699 C CA . ASN A 1 92 ? -18.437 8.975 5.591 1.00 63.41 92 ASN A CA 1
ATOM 700 C C . ASN A 1 92 ? -19.257 7.683 5.428 1.00 63.41 92 ASN A C 1
ATOM 702 O O . ASN A 1 92 ? -20.139 7.413 6.240 1.00 63.41 92 ASN A O 1
ATOM 706 N N . SER A 1 93 ? -19.004 6.903 4.373 1.00 63.69 93 SER A N 1
ATOM 707 C CA . SER A 1 93 ? -19.649 5.607 4.139 1.00 63.69 93 SER A CA 1
ATOM 708 C C . SER A 1 93 ? -18.798 4.410 4.567 1.00 63.69 93 SER A C 1
ATOM 710 O O . SER A 1 93 ? -19.321 3.297 4.645 1.00 63.69 93 SER A O 1
ATOM 712 N N . PHE A 1 94 ? -17.504 4.611 4.847 1.00 66.12 94 PHE A N 1
ATOM 713 C CA . PHE A 1 94 ? -16.633 3.523 5.272 1.00 66.12 94 PHE A CA 1
ATOM 714 C C . PHE A 1 94 ? -16.963 3.133 6.711 1.00 66.12 94 PHE A C 1
ATOM 716 O O . PHE A 1 94 ? -16.746 3.901 7.644 1.00 66.12 94 PHE A O 1
ATOM 723 N N . THR A 1 95 ? -17.483 1.924 6.886 1.00 67.69 95 THR A N 1
ATOM 724 C CA . THR A 1 95 ? -17.725 1.342 8.202 1.00 67.69 95 THR A CA 1
ATOM 725 C C . THR A 1 95 ? -17.170 -0.071 8.241 1.00 67.69 95 THR A C 1
ATOM 727 O O . THR A 1 95 ? -17.313 -0.858 7.300 1.00 67.69 95 THR A O 1
ATOM 730 N N . LEU A 1 96 ? -16.501 -0.399 9.342 1.00 72.00 96 LEU A N 1
ATOM 731 C CA . LEU A 1 96 ? -16.102 -1.769 9.622 1.00 72.00 96 LEU A CA 1
ATOM 732 C C . LEU A 1 96 ? -17.320 -2.573 10.062 1.00 72.00 96 LEU A C 1
ATOM 734 O O . LEU A 1 96 ? -17.919 -2.287 11.095 1.00 72.00 96 LEU A O 1
ATOM 738 N N . ASN A 1 97 ? -17.656 -3.599 9.286 1.00 71.38 97 ASN A N 1
ATOM 739 C CA . ASN A 1 97 ? -18.609 -4.614 9.706 1.00 71.38 97 ASN A CA 1
ATOM 740 C C . ASN A 1 97 ? -17.892 -5.630 10.608 1.00 71.38 97 ASN A C 1
ATOM 742 O O . ASN A 1 97 ? -16.980 -6.325 10.157 1.00 71.38 97 ASN A O 1
ATOM 746 N N . ASP A 1 98 ? -18.306 -5.708 11.867 1.00 67.69 98 ASP A N 1
ATOM 747 C CA . ASP A 1 98 ? -17.753 -6.595 12.893 1.00 67.69 98 ASP A CA 1
ATOM 748 C C . ASP A 1 98 ? -18.414 -7.985 12.932 1.00 67.69 98 ASP A C 1
ATOM 750 O O . ASP A 1 98 ? -17.961 -8.865 13.660 1.00 67.69 98 ASP A O 1
ATOM 754 N N . ALA A 1 99 ? -19.434 -8.232 12.100 1.00 63.56 99 ALA A N 1
ATOM 755 C CA . ALA A 1 99 ? -20.123 -9.521 12.020 1.00 63.56 99 ALA A CA 1
ATOM 756 C C . ALA A 1 99 ? -19.372 -10.583 11.185 1.00 63.56 99 ALA A C 1
ATOM 758 O O . ALA A 1 99 ? -19.792 -11.741 11.129 1.00 63.56 99 ALA A O 1
ATOM 759 N N . GLY A 1 100 ? -18.289 -10.204 10.497 1.00 61.56 100 GLY A N 1
ATOM 760 C CA . GLY A 1 100 ? -17.500 -11.100 9.649 1.00 61.56 100 GLY A CA 1
ATOM 761 C C . GLY A 1 100 ? -16.397 -11.832 10.418 1.00 61.56 100 GLY A C 1
ATOM 762 O O . GLY A 1 100 ? -15.565 -11.205 11.068 1.00 61.56 100 GLY A O 1
ATOM 763 N N . ALA A 1 101 ? -16.329 -13.160 10.292 1.00 67.06 101 ALA A N 1
ATOM 764 C CA . ALA A 1 101 ? -15.272 -13.969 10.902 1.00 67.06 101 ALA A CA 1
ATOM 765 C C . ALA A 1 101 ? -13.977 -13.931 10.066 1.00 67.06 101 ALA A C 1
ATOM 767 O O . ALA A 1 101 ? -13.684 -14.853 9.303 1.00 67.06 101 ALA A O 1
ATOM 768 N N . LEU A 1 102 ? -13.198 -12.855 10.197 1.00 79.25 102 LEU A N 1
ATOM 769 C CA . LEU A 1 102 ? -11.815 -12.819 9.712 1.00 79.25 102 LEU A CA 1
ATOM 770 C C . LEU A 1 102 ? -10.913 -13.592 10.680 1.00 79.25 102 LEU A C 1
ATOM 772 O O . LEU A 1 102 ? -10.974 -13.371 11.890 1.00 79.25 102 LEU A O 1
ATOM 776 N N . GLN A 1 103 ? -10.071 -14.487 10.157 1.00 84.88 103 GLN A N 1
ATOM 777 C CA . GLN A 1 103 ? -9.066 -15.169 10.976 1.00 84.88 103 GLN A CA 1
ATOM 778 C C . GLN A 1 103 ? -8.049 -14.149 11.518 1.00 84.88 103 GLN A C 1
ATOM 780 O O . GLN A 1 103 ? -7.692 -13.224 10.783 1.00 84.88 103 GLN A O 1
ATOM 785 N N . PRO A 1 104 ? -7.588 -14.291 12.774 1.00 87.56 104 PRO A N 1
ATOM 786 C CA . PRO A 1 104 ? -6.521 -13.457 13.308 1.00 87.56 104 PRO A CA 1
ATOM 787 C C . PRO A 1 104 ? -5.247 -13.538 12.462 1.00 87.56 104 PRO A C 1
ATOM 789 O O . PRO A 1 104 ? -4.867 -14.611 11.991 1.00 87.56 104 PRO A O 1
ATOM 792 N N . SER A 1 105 ? -4.574 -12.407 12.290 1.00 87.25 105 SER A N 1
ATOM 793 C CA . SER A 1 105 ? -3.340 -12.288 11.517 1.00 87.25 105 SER A CA 1
ATOM 794 C C . SER A 1 105 ? -2.533 -11.069 11.958 1.00 87.25 105 SER A C 1
ATOM 796 O O . SER A 1 105 ? -3.094 -10.096 12.460 1.00 87.25 105 SER A O 1
ATOM 798 N N . ASP A 1 106 ? -1.223 -11.098 11.722 1.00 86.50 106 ASP A N 1
ATOM 799 C CA . ASP A 1 106 ? -0.349 -9.976 12.054 1.00 86.50 106 ASP A CA 1
ATOM 800 C C . ASP A 1 106 ? -0.613 -8.753 11.157 1.00 86.50 106 ASP A C 1
ATOM 802 O O . ASP A 1 106 ? -0.918 -8.876 9.968 1.00 86.50 106 ASP A O 1
ATOM 806 N N . LEU A 1 107 ? -0.443 -7.555 11.721 1.00 83.81 107 LEU A N 1
ATOM 807 C CA . LEU A 1 107 ? -0.611 -6.282 11.020 1.00 83.81 107 LEU A CA 1
ATOM 808 C C . LEU A 1 107 ? 0.268 -6.170 9.761 1.00 83.81 107 LEU A C 1
ATOM 810 O O . LEU A 1 107 ? -0.132 -5.535 8.787 1.00 83.81 107 LEU A O 1
ATOM 814 N N . THR A 1 108 ? 1.438 -6.812 9.753 1.00 86.12 108 THR A N 1
ATOM 815 C CA . THR A 1 108 ? 2.360 -6.873 8.608 1.00 86.12 108 THR A CA 1
ATOM 816 C C . THR A 1 108 ? 1.742 -7.499 7.364 1.00 86.12 108 THR A C 1
ATOM 818 O O . THR A 1 108 ? 2.199 -7.205 6.265 1.00 86.12 108 THR A O 1
ATOM 821 N N . GLN A 1 109 ? 0.656 -8.272 7.482 1.00 82.94 109 GLN A N 1
ATOM 822 C CA . GLN A 1 109 ? -0.075 -8.771 6.314 1.00 82.94 109 GLN A CA 1
ATOM 823 C C . GLN A 1 109 ? -0.626 -7.634 5.439 1.00 82.94 109 GLN A C 1
ATOM 825 O O . GLN A 1 109 ? -0.755 -7.783 4.225 1.00 82.94 109 GLN A O 1
ATOM 830 N N . LEU A 1 110 ? -0.878 -6.456 6.023 1.00 84.06 110 LEU A N 1
ATOM 831 C CA . LEU A 1 110 ? -1.273 -5.267 5.268 1.00 84.06 110 LEU A CA 1
ATOM 832 C C . LEU A 1 110 ? -0.170 -4.766 4.328 1.00 84.06 110 LEU A C 1
ATOM 834 O O . LEU A 1 110 ? -0.497 -4.158 3.313 1.00 84.06 110 LEU A O 1
ATOM 838 N N . ALA A 1 111 ? 1.105 -5.071 4.597 1.00 83.00 111 ALA A N 1
ATOM 839 C CA . ALA A 1 111 ? 2.215 -4.721 3.710 1.00 83.00 111 ALA A CA 1
ATOM 840 C C . ALA A 1 111 ? 2.159 -5.445 2.365 1.00 83.00 111 ALA A C 1
ATOM 842 O O . ALA A 1 111 ? 2.832 -5.031 1.421 1.00 83.00 111 ALA A O 1
ATOM 843 N N . PHE A 1 112 ? 1.323 -6.477 2.247 1.00 77.88 112 PHE A N 1
ATOM 844 C CA . PHE A 1 112 ? 1.068 -7.228 1.021 1.00 77.88 112 PHE A CA 1
ATOM 845 C C . PHE A 1 112 ? -0.286 -6.891 0.386 1.00 77.88 112 PHE A C 1
ATOM 847 O O . PHE A 1 112 ? -0.586 -7.370 -0.704 1.00 77.88 112 PHE A O 1
ATOM 854 N N . ALA A 1 113 ? -1.095 -6.026 1.010 1.00 76.56 113 ALA A N 1
ATOM 855 C CA . ALA A 1 113 ? -2.328 -5.549 0.399 1.00 76.56 113 ALA A CA 1
ATOM 856 C C . ALA A 1 113 ? -1.982 -4.713 -0.841 1.00 76.56 113 ALA A C 1
ATOM 858 O O . ALA A 1 113 ? -1.250 -3.724 -0.757 1.00 76.56 113 ALA A O 1
ATOM 859 N N . ARG A 1 114 ? -2.469 -5.119 -2.014 1.00 71.25 114 ARG A N 1
ATOM 860 C CA . ARG A 1 114 ? -2.270 -4.384 -3.267 1.00 71.25 114 ARG A CA 1
ATOM 861 C C . ARG A 1 114 ? -3.602 -4.202 -3.993 1.00 71.25 114 ARG A C 1
ATOM 863 O O . ARG A 1 114 ? -4.432 -5.110 -3.967 1.00 71.25 114 ARG A O 1
ATOM 870 N N . PRO A 1 115 ? -3.819 -3.046 -4.651 1.00 64.50 115 PRO A N 1
ATOM 871 C CA . PRO A 1 115 ? -5.000 -2.835 -5.488 1.00 64.50 115 PRO A CA 1
ATOM 872 C C . PRO A 1 115 ? -4.958 -3.695 -6.758 1.00 64.50 115 PRO A C 1
ATOM 874 O O . PRO A 1 115 ? -6.000 -3.975 -7.346 1.00 64.50 115 PRO A O 1
ATOM 877 N N . THR A 1 116 ? -3.763 -4.121 -7.177 1.00 70.50 116 THR A N 1
ATOM 878 C CA . THR A 1 116 ? -3.540 -5.013 -8.314 1.00 70.50 116 THR A CA 1
ATOM 879 C C . THR A 1 116 ? -2.912 -6.327 -7.849 1.00 70.50 116 THR A C 1
ATOM 881 O O . THR A 1 116 ? -2.085 -6.325 -6.938 1.00 70.50 116 THR A O 1
ATOM 884 N N . PRO A 1 117 ? -3.260 -7.462 -8.478 1.00 77.19 117 PRO A N 1
ATOM 885 C CA . PRO A 1 117 ? -2.727 -8.769 -8.094 1.00 77.19 117 PRO A CA 1
ATOM 886 C C . PRO A 1 117 ? -1.235 -8.933 -8.412 1.00 77.19 117 PRO A C 1
ATOM 888 O O . PRO A 1 117 ? -0.578 -9.776 -7.809 1.00 77.19 117 PRO A O 1
ATOM 891 N N . PHE A 1 118 ? -0.697 -8.131 -9.336 1.00 83.06 118 PHE A N 1
ATOM 892 C CA . PHE A 1 118 ? 0.691 -8.209 -9.783 1.00 83.06 118 PHE A CA 1
ATOM 893 C C . PHE A 1 118 ? 1.397 -6.865 -9.656 1.00 83.06 118 PHE A C 1
ATOM 895 O O . PHE A 1 118 ? 0.782 -5.811 -9.850 1.00 83.06 118 PHE A O 1
ATOM 902 N N . MET A 1 119 ? 2.697 -6.922 -9.375 1.00 81.81 119 MET A N 1
ATOM 903 C CA . MET A 1 119 ? 3.581 -5.761 -9.347 1.00 81.81 119 MET A CA 1
ATOM 904 C C . MET A 1 119 ? 4.953 -6.125 -9.902 1.00 81.81 119 MET A C 1
ATOM 906 O O . MET A 1 119 ? 5.471 -7.200 -9.600 1.00 81.81 119 MET A O 1
ATOM 910 N N . ILE A 1 120 ? 5.543 -5.217 -10.681 1.00 84.38 120 ILE A N 1
ATOM 911 C CA . ILE A 1 120 ? 6.933 -5.334 -11.123 1.00 84.38 120 ILE A CA 1
ATOM 912 C C . ILE A 1 120 ? 7.842 -4.768 -10.027 1.00 84.38 120 ILE A C 1
ATOM 914 O O . ILE A 1 120 ? 7.627 -3.654 -9.553 1.00 84.38 120 ILE A O 1
ATOM 918 N N . LEU A 1 121 ? 8.852 -5.537 -9.638 1.00 81.94 121 LEU A N 1
ATOM 919 C CA . LEU A 1 121 ? 9.825 -5.233 -8.595 1.00 81.94 121 LEU A CA 1
ATOM 920 C C . LEU A 1 121 ? 11.254 -5.340 -9.133 1.00 81.94 121 LEU A C 1
ATOM 922 O O . LEU A 1 121 ? 11.497 -5.970 -10.161 1.00 81.94 121 LEU A O 1
ATOM 926 N N . HIS A 1 122 ? 12.200 -4.722 -8.420 1.00 82.56 122 HIS A N 1
ATOM 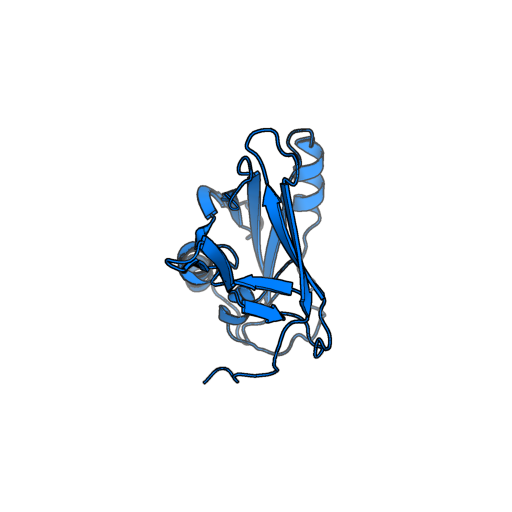927 C CA . HIS A 1 122 ? 13.647 -4.888 -8.624 1.00 82.56 122 HIS A CA 1
ATOM 928 C C . HIS A 1 122 ? 14.105 -4.794 -10.091 1.00 82.56 122 HIS A C 1
ATOM 930 O O . HIS A 1 122 ? 14.897 -5.606 -10.569 1.00 82.56 122 HIS A O 1
ATOM 936 N N . VAL A 1 123 ? 13.604 -3.790 -10.817 1.00 86.06 123 VAL A N 1
ATOM 937 C CA . VAL A 1 123 ? 13.970 -3.590 -12.223 1.00 86.06 123 VAL A CA 1
ATOM 938 C C . VAL A 1 123 ? 15.389 -3.045 -12.324 1.00 86.06 123 VAL A C 1
ATOM 940 O O . VAL A 1 123 ? 15.705 -1.998 -11.759 1.00 86.06 123 VAL A O 1
ATOM 943 N N . ALA A 1 124 ? 16.233 -3.722 -13.095 1.00 85.25 124 ALA A N 1
ATOM 944 C CA . ALA A 1 124 ? 17.571 -3.261 -13.429 1.00 85.25 124 ALA A CA 1
ATOM 945 C C . ALA A 1 124 ? 17.814 -3.346 -14.936 1.00 85.25 124 ALA A C 1
ATOM 947 O O . ALA A 1 124 ? 17.267 -4.201 -15.635 1.00 85.25 124 ALA A O 1
ATOM 948 N N . THR A 1 125 ? 18.661 -2.449 -15.435 1.00 90.00 125 THR A N 1
ATOM 949 C CA . THR A 1 125 ? 19.032 -2.393 -16.850 1.00 90.00 125 THR A CA 1
ATOM 950 C C . THR A 1 125 ? 20.543 -2.348 -17.002 1.00 90.00 125 THR A C 1
ATOM 952 O O . THR A 1 125 ? 21.248 -1.779 -16.167 1.00 90.00 125 THR A O 1
ATOM 955 N N . TRP A 1 126 ? 21.057 -2.969 -18.060 1.00 91.19 126 TRP A N 1
ATOM 956 C CA . TRP A 1 126 ? 22.475 -2.898 -18.405 1.00 91.19 126 TRP A CA 1
ATOM 957 C C . TRP A 1 126 ? 22.678 -3.055 -19.906 1.00 91.19 126 TRP A C 1
ATOM 959 O O . TRP A 1 126 ? 21.830 -3.580 -20.623 1.00 91.19 126 TRP A O 1
ATOM 969 N N . THR A 1 127 ? 23.824 -2.585 -20.393 1.00 92.88 127 THR A N 1
ATOM 970 C CA . THR A 1 127 ? 24.210 -2.715 -21.800 1.00 92.88 127 THR A CA 1
ATOM 971 C C . THR A 1 127 ? 25.532 -3.457 -21.887 1.00 92.88 127 THR A C 1
ATOM 973 O O . THR A 1 127 ? 26.470 -3.172 -21.144 1.00 92.88 127 THR A O 1
ATOM 976 N N . THR A 1 128 ? 25.617 -4.423 -22.791 1.00 94.06 128 THR A N 1
ATOM 977 C CA . THR A 1 128 ? 26.878 -5.112 -23.089 1.00 94.06 128 THR A CA 1
ATOM 978 C C . THR A 1 128 ? 27.831 -4.201 -23.868 1.00 94.06 128 THR A C 1
ATOM 980 O O . THR A 1 128 ? 27.377 -3.296 -24.568 1.00 94.06 128 THR A O 1
ATOM 983 N N . PRO A 1 129 ? 29.151 -4.462 -23.854 1.00 95.00 129 PRO A N 1
ATOM 984 C CA . PRO A 1 129 ? 30.102 -3.721 -24.690 1.00 95.00 129 PRO A CA 1
ATOM 985 C C . PRO A 1 129 ? 29.792 -3.784 -26.195 1.00 95.00 129 PRO A C 1
ATOM 987 O O . PRO A 1 129 ? 30.160 -2.884 -26.941 1.00 95.00 129 PRO A O 1
ATOM 990 N N . THR A 1 130 ? 29.095 -4.833 -26.643 1.00 94.56 130 THR A N 1
ATOM 991 C CA . THR A 1 130 ? 28.631 -5.007 -28.028 1.00 94.56 130 THR A CA 1
ATOM 992 C C . THR A 1 130 ? 27.312 -4.286 -28.329 1.00 94.56 130 THR A C 1
ATOM 994 O O . THR A 1 130 ? 26.803 -4.400 -29.439 1.00 94.56 130 THR A O 1
ATOM 997 N N . GLY A 1 131 ? 26.745 -3.553 -27.365 1.00 88.31 131 GLY A N 1
ATOM 998 C CA . GLY A 1 131 ? 25.573 -2.694 -27.555 1.00 88.31 131 GLY A CA 1
ATOM 999 C C . GLY A 1 131 ? 24.212 -3.356 -27.321 1.00 88.31 131 GLY A C 1
ATOM 1000 O O . GLY A 1 131 ? 23.192 -2.708 -27.527 1.00 88.31 131 GLY A O 1
ATOM 1001 N N . ALA A 1 132 ? 24.157 -4.616 -26.879 1.00 89.31 132 ALA A N 1
ATOM 1002 C CA . ALA A 1 132 ? 22.887 -5.248 -26.514 1.00 89.31 132 ALA A CA 1
ATOM 1003 C C . ALA A 1 132 ? 22.396 -4.729 -25.155 1.00 89.31 132 ALA A C 1
ATOM 1005 O O . ALA A 1 132 ? 23.152 -4.778 -24.180 1.00 89.31 132 ALA A O 1
ATOM 1006 N N . PHE A 1 133 ? 21.151 -4.252 -25.116 1.00 86.56 133 PHE A N 1
ATOM 1007 C CA . PHE A 1 133 ? 20.467 -3.730 -23.933 1.00 86.56 133 PHE A CA 1
ATOM 1008 C C . PHE A 1 133 ? 19.632 -4.826 -23.269 1.00 86.56 133 PHE A C 1
ATOM 1010 O O . PHE A 1 133 ? 18.888 -5.535 -23.943 1.00 86.56 133 PHE A O 1
ATOM 1017 N N . PHE A 1 134 ? 19.753 -4.948 -21.954 1.00 88.19 134 PHE A N 1
ATOM 1018 C CA . PHE A 1 134 ? 19.067 -5.943 -21.143 1.00 88.19 134 PHE A CA 1
ATOM 1019 C C . PHE A 1 134 ? 18.237 -5.266 -20.060 1.00 88.19 134 PHE A C 1
ATOM 1021 O O . PHE A 1 134 ? 18.631 -4.236 -19.506 1.00 88.19 134 PHE A O 1
ATOM 1028 N N . ILE A 1 135 ? 17.109 -5.895 -19.746 1.00 86.88 135 ILE A N 1
ATOM 1029 C CA . ILE A 1 135 ? 16.196 -5.522 -18.671 1.00 86.88 135 ILE A CA 1
ATOM 1030 C C . ILE A 1 135 ? 15.952 -6.793 -17.860 1.00 86.88 135 ILE A C 1
ATOM 1032 O O . ILE A 1 135 ? 15.623 -7.831 -18.430 1.00 86.88 135 ILE A O 1
ATOM 1036 N N . THR A 1 136 ? 16.120 -6.715 -16.545 1.00 87.19 136 THR A N 1
ATOM 1037 C CA . THR A 1 136 ? 15.697 -7.759 -15.604 1.00 87.19 136 THR A CA 1
ATOM 1038 C C . THR A 1 136 ? 14.770 -7.149 -14.575 1.00 87.19 136 THR A C 1
ATOM 1040 O O . THR A 1 136 ? 14.881 -5.963 -14.274 1.00 87.19 136 THR A O 1
ATOM 1043 N N . GLY A 1 137 ? 13.881 -7.960 -14.022 1.00 85.06 137 GLY A N 1
ATOM 1044 C CA . GLY A 1 137 ? 12.993 -7.572 -12.940 1.00 85.06 137 GLY A CA 1
ATOM 1045 C C . GLY A 1 137 ? 12.289 -8.791 -12.371 1.00 85.06 137 GLY A C 1
ATOM 1046 O O . GLY A 1 137 ? 12.424 -9.904 -12.881 1.00 85.06 137 GLY A O 1
ATOM 1047 N N . GLU A 1 138 ? 11.530 -8.561 -11.317 1.00 86.19 138 GLU A N 1
ATOM 1048 C CA . GLU A 1 138 ? 10.727 -9.566 -10.639 1.00 86.19 138 GLU A CA 1
ATOM 1049 C C . GLU A 1 138 ? 9.251 -9.211 -10.785 1.00 86.19 138 GLU A C 1
ATOM 1051 O O . GLU A 1 138 ? 8.892 -8.037 -10.854 1.00 86.19 138 GLU A O 1
ATOM 1056 N N . VAL A 1 139 ? 8.381 -10.220 -10.812 1.00 84.94 139 VAL A N 1
ATOM 1057 C CA . VAL A 1 139 ? 6.940 -10.003 -10.679 1.00 84.94 139 VAL A CA 1
ATOM 1058 C C . VAL A 1 139 ? 6.474 -10.642 -9.385 1.00 84.94 139 VAL A C 1
ATOM 1060 O O . VAL A 1 139 ? 6.542 -11.860 -9.229 1.00 84.94 139 VAL A O 1
ATOM 1063 N N . ALA A 1 140 ? 5.986 -9.820 -8.462 1.00 83.62 140 ALA A N 1
ATOM 1064 C CA . ALA A 1 140 ? 5.327 -10.301 -7.260 1.00 83.62 140 ALA A CA 1
ATOM 1065 C C . ALA A 1 140 ? 3.846 -10.569 -7.542 1.00 83.62 140 ALA A C 1
ATOM 1067 O O . ALA A 1 140 ? 3.163 -9.747 -8.156 1.00 83.62 140 ALA A O 1
ATOM 1068 N N . ASN A 1 141 ? 3.361 -11.716 -7.067 1.00 81.88 141 ASN A N 1
ATOM 1069 C CA . ASN A 1 141 ? 1.952 -12.090 -7.077 1.00 81.88 141 ASN A CA 1
ATOM 1070 C C . ASN A 1 141 ? 1.392 -11.963 -5.658 1.00 81.88 141 ASN A C 1
ATOM 1072 O O . ASN A 1 141 ? 1.821 -12.680 -4.758 1.00 81.88 141 ASN A O 1
ATOM 1076 N N . TYR A 1 142 ? 0.438 -11.056 -5.480 1.00 77.88 142 TYR A N 1
ATOM 1077 C CA . TYR A 1 142 ? -0.243 -10.791 -4.211 1.00 77.88 142 TYR A CA 1
ATOM 1078 C C . TYR A 1 142 ? -1.663 -11.372 -4.170 1.00 77.88 142 TYR A C 1
ATOM 1080 O O . TYR A 1 142 ? -2.441 -11.046 -3.275 1.00 77.88 142 TYR A O 1
ATOM 1088 N N . SER A 1 143 ? -2.033 -12.191 -5.158 1.00 73.50 143 SER A N 1
ATOM 1089 C CA . SER A 1 143 ? -3.311 -12.902 -5.164 1.00 73.50 143 SER A CA 1
ATOM 1090 C C . SER A 1 143 ? -3.238 -14.226 -4.398 1.00 73.50 143 SER A C 1
ATOM 1092 O O . SER A 1 143 ? -2.167 -14.716 -4.052 1.00 73.50 143 SER A O 1
ATOM 1094 N N . ASP A 1 144 ? -4.402 -14.825 -4.161 1.00 74.12 144 ASP A N 1
ATOM 1095 C CA . ASP A 1 144 ? -4.562 -16.146 -3.546 1.00 74.12 144 ASP A CA 1
ATOM 1096 C C . ASP A 1 144 ? -4.400 -17.307 -4.546 1.00 74.12 144 ASP A C 1
ATOM 1098 O O . ASP A 1 144 ? -4.671 -18.462 -4.213 1.00 74.12 144 ASP A O 1
ATOM 1102 N N . LYS A 1 145 ? -3.994 -17.012 -5.787 1.00 77.94 145 LYS A N 1
ATOM 1103 C CA . LYS A 1 145 ? -3.897 -17.983 -6.880 1.00 77.94 145 LYS A CA 1
ATOM 1104 C C . LYS A 1 145 ? -2.535 -17.937 -7.532 1.00 77.94 145 LYS A C 1
ATOM 1106 O O . LYS A 1 145 ? -1.998 -16.864 -7.794 1.00 77.94 145 LYS A O 1
ATOM 1111 N N . ASP A 1 146 ? -2.036 -19.106 -7.906 1.00 79.75 146 ASP A N 1
ATOM 1112 C CA . ASP A 1 146 ? -0.836 -19.202 -8.724 1.00 79.75 146 ASP A CA 1
ATOM 1113 C C . ASP A 1 146 ? -1.068 -18.555 -10.093 1.00 79.75 146 ASP A C 1
ATO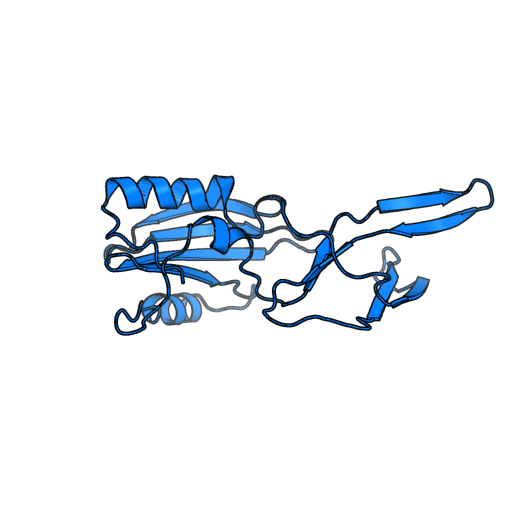M 1115 O O . ASP A 1 146 ? -2.046 -18.841 -10.791 1.00 79.75 146 ASP A O 1
ATOM 1119 N N . ALA A 1 147 ? -0.139 -17.687 -10.485 1.00 79.31 147 ALA A N 1
ATOM 1120 C CA . ALA A 1 147 ? -0.106 -17.086 -11.806 1.00 79.31 147 ALA A CA 1
ATOM 1121 C C . ALA A 1 147 ? 0.931 -17.815 -12.655 1.00 79.31 147 ALA A C 1
ATOM 1123 O O . ALA A 1 147 ? 2.120 -17.815 -12.346 1.00 79.31 147 ALA A O 1
ATOM 1124 N N . VAL A 1 148 ? 0.468 -18.439 -13.732 1.00 82.12 148 VAL A N 1
ATOM 1125 C CA . VAL A 1 148 ? 1.312 -19.153 -14.691 1.00 82.12 148 VAL A CA 1
ATOM 1126 C C . VAL A 1 148 ? 1.233 -18.469 -16.044 1.00 82.12 148 VAL A C 1
ATOM 1128 O O . VAL A 1 148 ? 0.184 -17.948 -16.419 1.00 82.12 148 VAL A O 1
ATOM 1131 N N . ASN A 1 149 ? 2.337 -18.500 -16.789 1.00 83.88 149 ASN A N 1
ATOM 1132 C CA . ASN A 1 149 ? 2.440 -17.901 -18.120 1.00 83.88 149 ASN A CA 1
ATOM 1133 C C . ASN A 1 149 ? 2.054 -16.410 -18.158 1.00 83.88 149 ASN A C 1
ATOM 1135 O O . ASN A 1 149 ? 1.369 -15.972 -19.081 1.00 83.88 149 ASN A O 1
ATOM 1139 N N . LEU A 1 150 ? 2.457 -15.633 -17.146 1.00 85.56 150 LEU A N 1
ATOM 1140 C CA . LEU A 1 150 ? 2.157 -14.204 -17.090 1.00 85.56 150 LEU A CA 1
ATOM 1141 C C . LEU A 1 150 ? 2.975 -13.456 -18.162 1.00 85.56 150 LEU A C 1
ATOM 1143 O O . LEU A 1 150 ? 4.207 -13.461 -18.065 1.00 85.56 150 LEU A O 1
ATOM 1147 N N . PRO A 1 151 ? 2.339 -12.828 -19.171 1.00 89.50 151 PRO A N 1
ATOM 1148 C CA . PRO A 1 151 ? 3.059 -12.059 -20.175 1.00 89.50 151 PRO A CA 1
ATOM 1149 C C . PRO A 1 151 ? 3.600 -10.765 -19.563 1.00 89.50 151 PRO A C 1
ATOM 1151 O O . PRO A 1 151 ? 2.921 -10.102 -18.777 1.00 89.50 151 PRO A O 1
ATOM 1154 N N . VAL A 1 152 ? 4.813 -10.396 -19.955 1.00 88.12 152 VAL A N 1
ATOM 1155 C CA . VAL A 1 152 ? 5.473 -9.146 -19.579 1.00 88.12 152 VAL A CA 1
ATOM 1156 C C . VAL A 1 152 ? 5.917 -8.412 -20.833 1.00 88.12 152 VAL A C 1
ATOM 1158 O O . VAL A 1 152 ? 6.442 -9.016 -21.766 1.00 88.12 152 VAL A O 1
ATOM 1161 N N . GLU A 1 153 ? 5.709 -7.100 -20.854 1.00 89.56 153 GLU A N 1
ATOM 1162 C CA . GLU A 1 153 ? 6.209 -6.222 -21.907 1.00 89.56 153 GLU A CA 1
ATOM 1163 C C . GLU A 1 153 ? 7.187 -5.220 -21.301 1.00 89.56 153 GLU A C 1
ATOM 1165 O O . GLU A 1 153 ? 6.912 -4.606 -20.268 1.00 89.56 153 GLU A O 1
ATOM 1170 N N . ALA A 1 154 ? 8.317 -5.030 -21.972 1.00 86.94 154 ALA A N 1
ATOM 1171 C CA . ALA A 1 154 ? 9.226 -3.934 -21.701 1.00 86.94 154 ALA A CA 1
ATOM 1172 C C . ALA A 1 154 ? 9.320 -3.031 -22.933 1.00 86.94 154 ALA A C 1
ATOM 1174 O O . ALA A 1 154 ? 9.630 -3.499 -24.029 1.00 86.94 154 ALA A O 1
ATOM 1175 N N . GLY A 1 155 ? 9.074 -1.734 -22.745 1.00 86.44 155 GLY A N 1
ATOM 1176 C CA . GLY A 1 155 ? 9.134 -0.722 -23.797 1.00 86.44 155 GLY A CA 1
ATOM 1177 C C . GLY A 1 155 ? 10.237 0.304 -23.547 1.00 86.44 155 GLY A C 1
ATOM 1178 O O . GLY A 1 155 ? 10.378 0.823 -22.442 1.00 86.44 155 GLY A O 1
ATOM 1179 N N . LEU A 1 156 ? 10.999 0.640 -24.589 1.00 84.69 156 LEU A N 1
ATOM 1180 C CA . LEU A 1 156 ? 11.852 1.827 -24.608 1.00 84.69 156 LEU A CA 1
ATOM 1181 C C . LEU A 1 156 ? 11.019 3.011 -25.081 1.00 84.69 156 LEU A C 1
ATOM 1183 O O . LEU A 1 156 ? 10.600 3.046 -26.237 1.00 84.69 156 LEU A O 1
ATOM 1187 N N . ILE A 1 157 ? 10.791 3.975 -24.196 1.00 85.62 157 ILE A N 1
ATOM 1188 C CA . ILE A 1 157 ? 9.955 5.143 -24.470 1.00 85.62 157 ILE A CA 1
ATOM 1189 C C . ILE A 1 157 ? 10.848 6.364 -24.715 1.00 85.62 157 ILE A C 1
ATOM 1191 O O . ILE A 1 157 ? 11.752 6.664 -23.936 1.00 85.62 157 ILE A O 1
ATOM 1195 N N . ALA A 1 158 ? 10.618 7.047 -25.833 1.00 82.31 158 ALA A N 1
ATOM 1196 C CA . ALA A 1 158 ? 11.239 8.320 -26.161 1.00 82.31 158 ALA A CA 1
ATOM 1197 C C . ALA A 1 158 ? 10.764 9.427 -25.212 1.00 82.31 158 ALA A C 1
ATOM 1199 O O . ALA A 1 158 ? 9.703 9.345 -24.601 1.00 82.31 158 ALA A O 1
ATOM 1200 N N . VAL A 1 159 ? 11.514 10.527 -25.169 1.00 80.69 159 VAL A N 1
ATOM 1201 C CA . VAL A 1 159 ? 11.152 11.719 -24.382 1.00 80.69 159 VAL A CA 1
ATOM 1202 C C . VAL A 1 159 ? 9.816 12.353 -24.794 1.00 80.69 159 VAL A C 1
ATOM 1204 O O . VAL A 1 159 ? 9.211 13.060 -23.998 1.00 80.69 159 VAL A O 1
ATOM 1207 N N . ASP A 1 160 ? 9.353 12.102 -26.020 1.00 86.88 160 ASP A N 1
ATOM 1208 C CA . ASP A 1 160 ? 8.054 12.547 -26.542 1.00 86.88 160 ASP A CA 1
ATO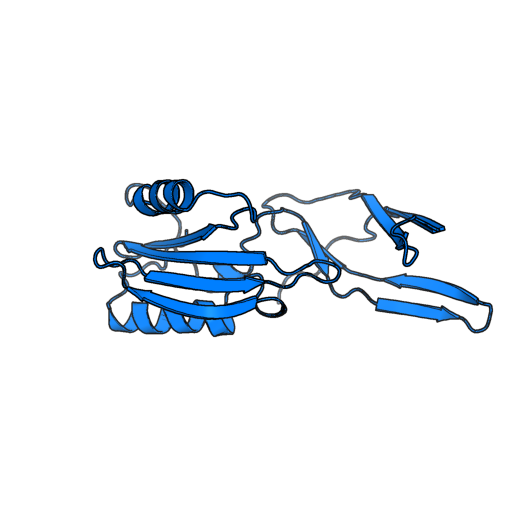M 1209 C C . ASP A 1 160 ? 6.906 11.561 -26.230 1.00 86.88 160 ASP A C 1
ATOM 1211 O O . ASP A 1 160 ? 5.783 11.757 -26.689 1.00 86.88 160 ASP A O 1
ATOM 1215 N N . GLY A 1 161 ? 7.179 10.500 -25.461 1.00 77.88 161 GLY A N 1
ATOM 1216 C CA . GLY A 1 161 ? 6.216 9.462 -25.091 1.00 77.88 161 GLY A CA 1
ATOM 1217 C C . GLY A 1 161 ? 6.051 8.344 -26.124 1.00 77.88 161 GLY A C 1
ATOM 1218 O O . GLY A 1 161 ? 5.296 7.403 -25.888 1.00 77.88 161 GLY A O 1
ATOM 1219 N N . ARG A 1 162 ? 6.748 8.392 -27.266 1.00 87.81 162 ARG A N 1
ATOM 1220 C CA . ARG A 1 162 ? 6.649 7.353 -28.300 1.00 87.81 162 ARG A CA 1
ATOM 1221 C C . ARG A 1 162 ? 7.474 6.116 -27.943 1.00 87.81 162 ARG A C 1
ATOM 1223 O O . ARG A 1 162 ? 8.658 6.225 -27.641 1.00 87.81 162 ARG A O 1
ATOM 1230 N N . GLN A 1 163 ? 6.904 4.922 -28.091 1.00 84.88 163 GLN A N 1
ATOM 1231 C CA . GLN A 1 163 ? 7.670 3.676 -27.994 1.00 84.88 163 GLN A CA 1
ATOM 1232 C C .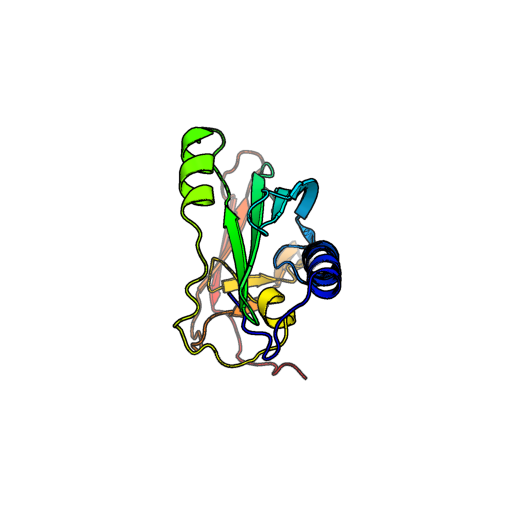 GLN A 1 163 ? 8.638 3.548 -29.183 1.00 84.88 163 GLN A C 1
ATOM 1234 O O . GLN A 1 163 ? 8.242 3.607 -30.349 1.00 84.88 163 GLN A O 1
ATOM 1239 N N . ILE A 1 164 ? 9.930 3.426 -28.884 1.00 89.25 164 ILE A N 1
ATOM 1240 C CA . ILE A 1 164 ? 11.025 3.302 -29.855 1.00 89.25 164 ILE A CA 1
ATOM 1241 C C . ILE A 1 164 ? 11.322 1.827 -30.141 1.00 89.25 164 ILE A C 1
ATOM 1243 O O . ILE A 1 164 ? 11.654 1.471 -31.268 1.00 89.25 164 ILE A O 1
ATOM 1247 N N . ALA A 1 165 ? 11.209 0.978 -29.121 1.00 86.31 165 ALA A N 1
ATOM 1248 C CA . ALA A 1 165 ? 11.379 -0.465 -29.217 1.00 86.31 165 ALA A CA 1
ATOM 1249 C C . ALA A 1 165 ? 10.629 -1.150 -28.071 1.00 86.31 165 ALA A C 1
ATOM 1251 O O . ALA A 1 165 ? 10.276 -0.507 -27.080 1.00 86.31 165 ALA A O 1
ATOM 1252 N N . GLY A 1 166 ? 10.416 -2.455 -28.186 1.00 86.00 166 GLY A N 1
ATOM 1253 C CA . GLY A 1 166 ? 9.872 -3.252 -27.100 1.00 86.00 166 GLY A CA 1
ATOM 1254 C C . GLY A 1 166 ? 10.200 -4.727 -27.251 1.00 86.00 166 GLY A C 1
ATOM 1255 O O . GLY A 1 166 ? 10.558 -5.188 -28.336 1.00 86.00 166 GLY A O 1
ATOM 1256 N N . ALA A 1 167 ? 10.082 -5.443 -26.146 1.00 86.81 167 ALA A N 1
ATOM 1257 C CA . ALA A 1 167 ? 10.156 -6.889 -26.093 1.00 86.81 167 ALA A CA 1
ATOM 1258 C C . ALA A 1 167 ? 8.988 -7.404 -25.255 1.00 86.81 167 ALA A C 1
ATOM 1260 O O . ALA A 1 167 ? 8.637 -6.803 -24.240 1.00 86.81 167 ALA A O 1
ATOM 1261 N N . VAL A 1 168 ? 8.407 -8.516 -25.694 1.00 89.25 168 VAL A N 1
ATOM 1262 C CA . VAL A 1 168 ? 7.395 -9.253 -24.940 1.00 89.25 168 VAL A CA 1
ATOM 1263 C C . VAL A 1 168 ? 7.991 -10.604 -24.596 1.00 89.25 168 VAL A C 1
ATOM 1265 O O . VAL A 1 168 ? 8.548 -11.273 -25.466 1.00 89.25 168 VAL A O 1
ATOM 1268 N N . ASP A 1 169 ? 7.868 -10.988 -23.337 1.00 89.12 169 ASP A N 1
ATOM 1269 C CA . ASP A 1 169 ? 8.271 -12.296 -22.847 1.00 89.12 169 ASP A CA 1
ATOM 1270 C C . ASP A 1 169 ? 7.242 -12.797 -21.826 1.00 89.12 169 ASP A C 1
ATOM 1272 O O . ASP A 1 169 ? 6.188 -12.193 -21.619 1.00 89.12 169 ASP A O 1
ATOM 1276 N N . THR A 1 170 ? 7.526 -13.925 -21.194 1.00 88.31 170 THR A N 1
ATOM 1277 C CA . THR A 1 170 ? 6.727 -14.499 -20.117 1.00 88.31 170 THR A CA 1
ATOM 1278 C C . THR A 1 170 ? 7.573 -14.555 -18.852 1.00 88.31 170 THR A C 1
ATOM 1280 O O . THR A 1 170 ? 8.782 -14.756 -18.929 1.00 88.31 170 THR A O 1
ATOM 1283 N N . VAL A 1 171 ? 6.967 -14.395 -17.674 1.00 85.56 171 VAL A N 1
ATOM 1284 C CA . VAL A 1 171 ? 7.697 -14.573 -16.409 1.00 85.56 171 VAL A CA 1
ATOM 1285 C C . VAL A 1 171 ? 8.295 -15.982 -16.353 1.00 85.56 171 VAL A C 1
ATOM 1287 O O . VAL A 1 171 ? 7.579 -16.984 -16.393 1.00 85.56 171 VAL A O 1
ATOM 1290 N N . MET A 1 172 ? 9.624 -16.045 -16.279 1.00 75.38 172 MET A N 1
ATOM 1291 C CA . MET A 1 172 ? 10.394 -17.286 -16.278 1.00 75.38 172 MET A CA 1
ATOM 1292 C C . MET A 1 172 ? 10.623 -17.758 -14.836 1.00 75.38 172 MET A C 1
ATOM 1294 O O . MET A 1 172 ? 11.428 -17.178 -14.111 1.00 75.38 172 MET A O 1
ATOM 1298 N N . GLY A 1 173 ? 9.947 -18.840 -14.438 1.00 66.19 173 GLY A N 1
ATOM 1299 C CA . GLY A 1 173 ? 10.142 -19.520 -13.149 1.00 66.19 173 GLY A CA 1
ATOM 1300 C C . GLY A 1 173 ? 9.017 -19.304 -12.128 1.00 66.19 173 GLY A C 1
ATOM 1301 O O . GLY A 1 173 ? 8.284 -18.322 -12.183 1.00 66.19 173 GLY A O 1
ATOM 1302 N N . LEU A 1 174 ? 8.882 -20.254 -11.193 1.00 59.22 174 LEU A N 1
ATOM 1303 C CA . LEU A 1 174 ? 7.960 -20.177 -10.058 1.00 59.22 174 LEU A CA 1
ATOM 1304 C C . LEU A 1 174 ? 8.706 -20.545 -8.760 1.00 59.22 174 LEU A C 1
ATOM 1306 O O . LEU A 1 174 ? 9.274 -21.631 -8.663 1.00 59.22 174 LEU A O 1
ATOM 1310 N N . TYR A 1 175 ? 8.611 -19.641 -7.778 1.00 62.97 175 TYR A N 1
ATOM 1311 C CA . TYR A 1 175 ? 8.752 -19.832 -6.325 1.00 62.97 175 TYR A CA 1
ATOM 1312 C C . TYR A 1 175 ? 10.138 -19.714 -5.644 1.00 62.97 175 TYR A C 1
ATOM 1314 O O . TYR A 1 175 ? 10.973 -20.613 -5.701 1.00 62.97 175 TYR A O 1
ATOM 1322 N N . LEU A 1 176 ? 10.292 -18.648 -4.845 1.00 54.91 176 LEU A N 1
ATOM 1323 C CA . LEU A 1 176 ? 11.005 -18.675 -3.562 1.00 54.91 176 LEU A CA 1
ATOM 1324 C C . LEU A 1 176 ? 9.943 -18.530 -2.453 1.00 54.91 176 LEU A C 1
ATOM 1326 O O . LEU A 1 176 ? 9.253 -17.507 -2.436 1.00 54.91 176 LEU A O 1
ATOM 1330 N N . PRO A 1 177 ? 9.772 -19.512 -1.549 1.00 43.81 177 PRO A N 1
ATOM 1331 C CA . PRO A 1 177 ? 8.962 -19.307 -0.355 1.00 43.81 177 PRO A CA 1
ATOM 1332 C C . PRO A 1 177 ? 9.567 -18.173 0.478 1.00 43.81 177 PRO A C 1
ATOM 1334 O O . PRO A 1 177 ? 10.796 -18.104 0.582 1.00 43.81 177 PRO A O 1
ATOM 1337 N N . PRO A 1 178 ? 8.752 -17.321 1.118 1.00 45.19 178 PRO A N 1
ATOM 1338 C CA . PRO A 1 178 ? 9.249 -16.510 2.219 1.00 45.19 178 PRO A CA 1
ATOM 1339 C C . PRO A 1 178 ? 9.804 -17.442 3.312 1.00 45.19 178 PRO A C 1
ATOM 1341 O O . PRO A 1 178 ? 9.149 -18.420 3.684 1.00 45.19 178 PRO A O 1
ATOM 1344 N N . GLY A 1 179 ? 11.036 -17.171 3.752 1.00 38.47 179 GLY A N 1
ATOM 1345 C CA . GLY A 1 179 ? 11.653 -17.799 4.926 1.00 38.47 179 GLY A CA 1
ATOM 1346 C C . GLY A 1 179 ? 11.190 -17.166 6.228 1.00 38.47 179 GLY A C 1
ATOM 1347 O O . GLY A 1 179 ? 10.745 -15.996 6.185 1.00 38.47 179 GLY A O 1
#

Secondary structure (DSSP, 8-state):
-EE-SS---HHHHHHHHHHIIIII-TTTTTEEEEEEEE-SSS-EEEEEEE--TTS-PEEEEEEEEEETTEEEEEEEEPPTT--HHHHHHHHHH----TTS-PPB--GGGGGG--SSSEEEEEEEEEE-TTS-EEEEEEEEE-SSS---S-EEEEEEE-TTS-EEEEEEEE---------